Protein AF-A0A3C0LAH6-F1 (afdb_monomer)

Nearest PDB structures (foldseek):
  5wkq-assembly1_A  TM=2.537E-01  e=5.768E+00  Shigella flexneri

Secondary structure (DSSP, 8-state):
---HHHHHHTT---TTS----TTHHHHHHHHHHHHHHHHS--HHHHHHHHHHHHHHHHHT--SS---HHHHHHHHHHHHHHHHHHHHHHHHHHHHHHHHHS---GGGGGGG-HHHHHHHHTT--HHHHHHHHHHHHHHHHHHHHHHTT-

Mean predicted aligned error: 16.4 Å

Solvent-accessible surface area (backbone atoms only — not comparable to full-atom values): 8837 Å² total; per-residue (Å²): 137,86,60,66,70,59,31,55,75,68,62,43,78,41,88,89,45,70,65,84,48,92,57,47,63,56,51,50,51,52,51,52,50,50,46,23,73,76,69,74,46,60,68,67,59,54,50,52,53,52,49,50,54,51,50,33,62,76,68,64,56,59,94,62,94,69,54,75,67,52,60,64,52,47,60,52,50,54,53,49,53,50,40,48,54,53,47,52,50,41,36,52,51,49,60,57,46,56,74,79,43,93,69,63,76,89,56,54,57,62,77,38,70,68,49,48,46,52,64,57,76,68,52,52,77,87,50,46,65,60,50,41,54,49,53,50,51,52,39,53,52,50,51,59,56,64,70,74,111

pLDDT: mean 78.33, std 12.85, range [46.75, 96.69]

Structure (mmCIF, N/CA/C/O backbone):
data_AF-A0A3C0LAH6-F1
#
_entry.id   AF-A0A3C0LAH6-F1
#
loop_
_atom_site.group_PDB
_atom_site.id
_atom_site.type_symbol
_atom_site.label_atom_id
_atom_site.label_alt_id
_atom_site.label_comp_id
_atom_site.label_asym_id
_atom_site.label_entity_id
_atom_site.label_seq_id
_atom_site.pdbx_PDB_ins_code
_atom_site.Cartn_x
_atom_site.Cartn_y
_atom_site.Cartn_z
_atom_site.occupancy
_atom_site.B_iso_or_equiv
_atom_site.auth_seq_id
_atom_site.auth_comp_id
_atom_site.auth_asym_id
_atom_site.auth_atom_id
_atom_site.pdbx_PDB_model_num
ATOM 1 N N . MET A 1 1 ? 44.035 10.579 -16.873 1.00 46.75 1 MET A N 1
ATOM 2 C CA . MET A 1 1 ? 44.053 9.357 -16.040 1.00 46.75 1 MET A CA 1
ATOM 3 C C . MET A 1 1 ? 42.736 9.330 -15.268 1.00 46.75 1 MET A C 1
ATOM 5 O O . MET A 1 1 ? 42.507 10.263 -14.513 1.00 46.75 1 MET A O 1
ATOM 9 N N . PHE A 1 2 ? 41.812 8.409 -15.573 1.00 56.69 2 PHE A N 1
ATOM 10 C CA . PHE A 1 2 ? 40.464 8.385 -14.970 1.00 56.69 2 PHE A CA 1
ATOM 11 C C . PHE A 1 2 ? 40.505 7.790 -13.551 1.00 56.69 2 PHE A C 1
ATOM 13 O O . PHE A 1 2 ? 41.206 6.811 -13.316 1.00 56.69 2 PHE A O 1
ATOM 20 N N . ASP A 1 3 ? 39.773 8.398 -12.616 1.00 80.19 3 ASP A N 1
ATOM 21 C CA . ASP A 1 3 ? 39.679 8.010 -11.201 1.00 80.19 3 ASP A CA 1
ATOM 22 C C . ASP A 1 3 ? 38.968 6.651 -11.028 1.00 80.19 3 ASP A C 1
ATOM 24 O O . ASP A 1 3 ? 37.891 6.411 -11.581 1.00 80.19 3 ASP A O 1
ATOM 28 N N . ILE A 1 4 ? 39.578 5.763 -10.237 1.00 72.75 4 ILE A N 1
ATOM 29 C CA . ILE A 1 4 ? 39.143 4.379 -9.997 1.00 72.75 4 ILE A CA 1
ATOM 30 C C . ILE A 1 4 ? 37.727 4.274 -9.412 1.00 72.75 4 ILE A C 1
ATOM 32 O O . ILE A 1 4 ? 37.019 3.299 -9.663 1.00 72.75 4 ILE A O 1
ATOM 36 N N . ARG A 1 5 ? 37.268 5.298 -8.684 1.00 74.81 5 ARG A N 1
ATOM 37 C CA . ARG A 1 5 ? 35.912 5.353 -8.116 1.00 74.81 5 ARG A CA 1
ATOM 38 C C . ARG A 1 5 ? 34.853 5.456 -9.209 1.00 74.81 5 ARG A C 1
ATOM 40 O O . ARG A 1 5 ? 33.810 4.814 -9.114 1.00 74.81 5 ARG A O 1
ATOM 47 N N . TYR A 1 6 ? 35.143 6.208 -10.272 1.00 68.69 6 TYR A N 1
ATOM 48 C CA . TYR A 1 6 ? 34.257 6.313 -11.433 1.00 68.69 6 TYR A CA 1
ATOM 49 C C . TYR A 1 6 ? 34.236 5.014 -12.237 1.00 68.69 6 TYR A C 1
ATOM 51 O O . TYR A 1 6 ? 33.173 4.593 -12.684 1.00 68.69 6 TYR A O 1
ATOM 59 N N . GLN A 1 7 ? 35.381 4.341 -12.373 1.00 68.94 7 GLN A N 1
ATOM 60 C CA . GLN A 1 7 ? 35.452 3.044 -13.053 1.00 68.94 7 GLN A CA 1
ATOM 61 C C . GLN A 1 7 ? 34.671 1.959 -12.303 1.00 68.94 7 GLN A C 1
ATOM 63 O O . GLN A 1 7 ? 33.954 1.179 -12.923 1.00 68.94 7 GLN A O 1
ATOM 68 N N . HIS A 1 8 ? 34.751 1.942 -10.971 1.00 71.12 8 HIS A N 1
ATOM 69 C CA . HIS A 1 8 ? 33.957 1.037 -10.142 1.00 71.12 8 HIS A CA 1
ATOM 70 C C . HIS A 1 8 ? 32.453 1.329 -10.249 1.00 71.12 8 HIS A C 1
ATOM 72 O O . HIS A 1 8 ? 31.659 0.410 -10.422 1.00 71.12 8 HIS A O 1
ATOM 78 N N . ALA A 1 9 ? 32.045 2.602 -10.189 1.00 73.69 9 ALA A N 1
ATOM 79 C CA . ALA A 1 9 ? 30.636 2.984 -10.317 1.00 73.69 9 ALA A CA 1
ATOM 80 C C . ALA A 1 9 ? 30.034 2.576 -11.674 1.00 73.69 9 ALA A C 1
ATOM 82 O O . ALA A 1 9 ? 28.882 2.151 -11.743 1.00 73.69 9 ALA A O 1
ATOM 83 N N . LEU A 1 10 ? 30.828 2.664 -12.742 1.00 67.06 10 LEU A N 1
ATOM 84 C CA . LEU A 1 10 ? 30.420 2.313 -14.101 1.00 67.06 10 LEU A CA 1
ATOM 85 C C . LEU A 1 10 ? 30.667 0.835 -14.456 1.00 67.06 10 LEU A C 1
ATOM 87 O O . LEU A 1 10 ? 30.449 0.462 -15.604 1.00 67.06 10 LEU A O 1
ATOM 91 N N . HIS A 1 11 ? 31.111 0.006 -13.501 1.00 62.12 11 HIS A N 1
ATOM 92 C CA . HIS A 1 11 ? 31.474 -1.405 -13.714 1.00 62.12 11 HIS A CA 1
ATOM 93 C C . HIS A 1 11 ? 32.511 -1.621 -14.836 1.00 62.12 11 HIS A C 1
ATOM 95 O O . HIS A 1 11 ? 32.537 -2.646 -15.500 1.00 62.12 11 HIS A O 1
ATOM 101 N N . THR A 1 12 ? 33.423 -0.669 -15.046 1.00 64.38 12 THR A N 1
ATOM 102 C CA . THR A 1 12 ? 34.433 -0.723 -16.119 1.00 64.38 12 THR A CA 1
ATOM 103 C C . THR A 1 12 ? 35.794 -1.215 -15.617 1.00 64.38 12 THR A C 1
ATOM 105 O O . THR A 1 12 ? 36.836 -0.786 -16.113 1.00 64.38 12 THR A O 1
ATOM 108 N N . THR A 1 13 ? 35.815 -2.032 -14.563 1.00 64.38 13 THR A N 1
ATOM 109 C CA . THR A 1 13 ? 37.035 -2.434 -13.838 1.00 64.38 13 THR A CA 1
ATOM 110 C C . THR A 1 13 ? 37.744 -3.647 -14.447 1.00 64.38 13 THR A C 1
ATOM 112 O O . THR A 1 13 ? 38.845 -3.985 -14.017 1.00 64.38 13 THR A O 1
ATOM 115 N N . SER A 1 14 ? 37.154 -4.297 -15.455 1.00 62.06 14 SER A N 1
ATOM 116 C CA . SER A 1 14 ? 37.672 -5.521 -16.072 1.00 62.06 14 SER A CA 1
ATOM 117 C C . SER A 1 14 ? 37.705 -5.413 -17.595 1.00 62.06 14 SER A C 1
ATOM 119 O O . SER A 1 14 ? 36.707 -5.064 -18.209 1.00 62.06 14 SER A O 1
ATOM 121 N N . PHE A 1 15 ? 38.816 -5.802 -18.234 1.00 55.31 15 PHE A N 1
ATOM 122 C CA . PHE A 1 15 ? 38.919 -5.890 -19.703 1.00 55.31 15 PHE A CA 1
ATOM 123 C C . PHE A 1 15 ? 37.922 -6.879 -20.335 1.00 55.31 15 PHE A C 1
ATOM 125 O O . PHE A 1 15 ? 37.675 -6.800 -21.537 1.00 55.31 15 PHE A O 1
ATOM 132 N N . LYS A 1 16 ? 37.355 -7.804 -19.544 1.00 61.78 16 LYS A N 1
ATOM 133 C CA . LYS A 1 16 ? 36.278 -8.703 -19.991 1.00 61.78 16 LYS A CA 1
ATOM 134 C C . LYS A 1 16 ? 34.974 -7.953 -20.279 1.00 61.78 16 LYS A C 1
ATOM 136 O O . LYS A 1 16 ? 34.231 -8.375 -21.155 1.00 61.78 16 LYS A O 1
ATOM 141 N N . GLU A 1 17 ? 34.713 -6.860 -19.568 1.00 57.69 17 GLU A N 1
ATOM 142 C CA . GLU A 1 17 ? 33.555 -5.991 -19.769 1.00 57.69 17 GLU A CA 1
ATOM 143 C C . GLU A 1 17 ? 34.071 -4.670 -20.336 1.00 57.69 17 GLU A C 1
ATOM 145 O O . GLU A 1 17 ? 34.440 -3.746 -19.611 1.00 57.69 17 GLU A O 1
ATOM 150 N N . GLN A 1 18 ? 34.190 -4.606 -21.665 1.00 59.34 18 GLN A N 1
ATOM 151 C CA . GLN A 1 18 ? 34.638 -3.380 -22.313 1.00 59.34 18 GLN A CA 1
ATOM 152 C C . GLN A 1 18 ? 33.687 -2.230 -21.953 1.00 59.34 18 GLN A C 1
ATOM 154 O O . GLN A 1 18 ? 32.477 -2.355 -22.158 1.00 59.34 18 GLN A O 1
ATOM 159 N N . PRO A 1 19 ? 34.210 -1.095 -21.456 1.00 64.81 19 PRO A N 1
ATOM 160 C CA . PRO A 1 19 ? 33.389 0.075 -21.209 1.00 64.81 19 PRO A CA 1
ATOM 161 C C . PRO A 1 19 ? 32.698 0.508 -22.498 1.00 64.81 19 PRO A C 1
ATOM 163 O O . PRO A 1 19 ? 33.318 0.557 -23.564 1.00 64.81 19 PRO A O 1
ATOM 166 N N . VAL A 1 20 ? 31.422 0.875 -22.381 1.00 67.81 20 VAL A N 1
ATOM 167 C CA . VAL A 1 20 ? 30.655 1.472 -23.475 1.00 67.81 20 VAL A CA 1
ATOM 168 C C . VAL A 1 20 ? 31.403 2.717 -23.947 1.00 67.81 20 VAL A C 1
ATOM 170 O O . VAL A 1 20 ? 31.485 3.729 -23.251 1.00 67.81 20 VAL A O 1
ATOM 173 N N . SER A 1 21 ? 31.995 2.639 -25.135 1.00 72.94 21 SER A N 1
ATOM 174 C CA . SER A 1 21 ? 32.654 3.785 -25.752 1.00 72.94 21 SER A CA 1
ATOM 175 C C . SER A 1 21 ? 31.608 4.788 -26.239 1.00 72.94 21 SER A C 1
ATOM 177 O O . SER A 1 21 ? 30.469 4.416 -26.533 1.00 72.94 21 SER A O 1
ATOM 179 N N . LYS A 1 22 ? 32.003 6.055 -26.427 1.00 73.50 22 LYS A N 1
ATOM 180 C CA . LYS A 1 22 ? 31.132 7.097 -27.011 1.00 73.50 22 LYS A CA 1
ATOM 181 C C . LYS A 1 22 ? 30.458 6.642 -28.317 1.00 73.50 22 LYS A C 1
ATOM 183 O O . LYS A 1 22 ? 29.333 7.040 -28.598 1.00 73.50 22 LYS A O 1
ATOM 188 N N . ASN A 1 23 ? 31.128 5.784 -29.086 1.00 81.62 23 ASN A N 1
ATOM 189 C CA . ASN A 1 23 ? 30.643 5.296 -30.375 1.00 81.62 23 ASN A CA 1
ATOM 190 C C . ASN A 1 23 ? 29.804 4.018 -30.270 1.00 81.62 23 ASN A C 1
ATOM 192 O O . ASN A 1 23 ? 29.174 3.642 -31.250 1.00 81.62 23 ASN A O 1
ATOM 196 N N . SER A 1 24 ? 29.767 3.345 -29.118 1.00 81.88 24 SER A N 1
ATOM 197 C CA . SER A 1 24 ? 29.095 2.046 -28.977 1.00 81.88 24 SER A CA 1
ATOM 198 C C . SER A 1 24 ? 27.598 2.143 -29.274 1.00 81.88 24 SER A C 1
ATOM 200 O O . SER A 1 24 ? 27.082 1.368 -30.073 1.00 81.88 24 SER A O 1
ATOM 202 N N . LEU A 1 25 ? 26.913 3.150 -28.721 1.00 85.31 25 LEU A N 1
ATOM 203 C CA . LEU A 1 25 ? 25.488 3.375 -28.988 1.00 85.31 25 LEU A CA 1
ATOM 204 C C . LEU A 1 25 ? 25.231 3.834 -30.428 1.00 85.31 25 LEU A C 1
ATOM 206 O O . LEU A 1 25 ? 24.243 3.428 -31.033 1.00 85.31 25 LEU A O 1
ATOM 210 N N . THR A 1 26 ? 26.121 4.649 -30.998 1.00 88.38 26 THR A N 1
ATOM 211 C CA . THR A 1 26 ? 26.023 5.085 -32.399 1.00 88.38 26 THR A CA 1
ATOM 212 C C . THR A 1 26 ? 26.167 3.903 -33.355 1.00 88.38 26 THR A C 1
ATOM 214 O O . THR A 1 26 ? 25.352 3.744 -34.260 1.00 88.38 26 THR A O 1
ATOM 217 N N . ASN A 1 27 ? 27.155 3.038 -33.120 1.00 89.19 27 ASN A N 1
ATOM 218 C CA . ASN A 1 27 ? 27.404 1.841 -33.918 1.00 89.19 27 ASN A CA 1
ATOM 219 C C . ASN A 1 27 ? 26.260 0.834 -33.781 1.00 89.19 27 ASN A C 1
ATOM 221 O O . ASN A 1 27 ? 25.812 0.284 -34.783 1.00 89.19 27 ASN A O 1
ATOM 225 N N . PHE A 1 28 ? 25.751 0.637 -32.562 1.00 91.56 28 PHE A N 1
ATOM 226 C CA . PHE A 1 28 ? 24.576 -0.195 -32.315 1.00 91.56 28 PHE A CA 1
ATOM 227 C C . PHE A 1 28 ? 23.356 0.317 -33.092 1.00 91.56 28 PHE A C 1
ATOM 229 O O . PHE A 1 28 ? 22.739 -0.441 -33.836 1.00 91.56 28 PHE A O 1
ATOM 236 N N . ARG A 1 29 ? 23.055 1.621 -33.009 1.00 92.06 29 ARG A N 1
ATOM 237 C CA . ARG A 1 29 ? 21.955 2.240 -33.769 1.00 92.06 29 ARG A CA 1
ATOM 238 C C . ARG A 1 29 ? 22.128 2.062 -35.276 1.00 92.06 29 ARG A C 1
ATOM 240 O O . ARG A 1 29 ? 21.166 1.720 -35.953 1.00 92.06 29 ARG A O 1
ATOM 247 N N . ALA A 1 30 ? 23.339 2.265 -35.795 1.00 93.69 30 ALA A N 1
ATOM 248 C CA . ALA A 1 30 ? 23.629 2.079 -37.214 1.00 93.69 30 ALA A CA 1
ATOM 249 C C . ALA A 1 30 ? 23.448 0.618 -37.660 1.00 93.69 30 ALA A C 1
ATOM 251 O O . ALA A 1 30 ? 22.924 0.373 -38.744 1.00 93.69 30 ALA A O 1
ATOM 252 N N . ALA A 1 31 ? 23.846 -0.347 -36.827 1.00 94.31 31 ALA A N 1
ATOM 253 C CA . ALA A 1 31 ? 23.675 -1.770 -37.105 1.00 94.31 31 ALA A CA 1
ATOM 254 C C . ALA A 1 31 ? 22.194 -2.171 -37.147 1.00 94.31 31 ALA A C 1
ATOM 256 O O . ALA A 1 31 ? 21.772 -2.825 -38.098 1.00 94.31 31 ALA A O 1
ATOM 257 N N . VAL A 1 32 ? 21.398 -1.732 -36.167 1.00 95.31 32 VAL A N 1
ATOM 258 C CA . VAL A 1 32 ? 19.957 -2.028 -36.139 1.00 95.31 32 VAL A CA 1
ATOM 259 C C . VAL A 1 32 ? 19.229 -1.350 -37.299 1.00 95.31 32 VAL A C 1
ATOM 261 O O . VAL A 1 32 ? 18.387 -1.970 -37.940 1.00 95.31 32 VAL A O 1
ATOM 264 N N . TYR A 1 33 ? 19.602 -0.112 -37.637 1.00 94.94 33 TYR A N 1
ATOM 265 C CA . TYR A 1 33 ? 19.029 0.579 -38.791 1.00 94.94 33 TYR A CA 1
ATOM 266 C C . TYR A 1 33 ? 19.351 -0.134 -40.108 1.00 94.94 33 TYR A C 1
ATOM 268 O O . TYR A 1 33 ? 18.465 -0.346 -40.926 1.00 94.94 33 TYR A O 1
ATOM 276 N N . ARG A 1 34 ? 20.603 -0.564 -40.306 1.00 96.31 34 ARG A N 1
ATOM 277 C CA . ARG A 1 34 ? 20.976 -1.365 -41.480 1.00 96.31 34 ARG A CA 1
ATOM 278 C C . ARG A 1 34 ? 20.171 -2.654 -41.578 1.00 96.31 34 ARG A C 1
ATOM 280 O O . ARG A 1 34 ? 19.659 -2.954 -42.64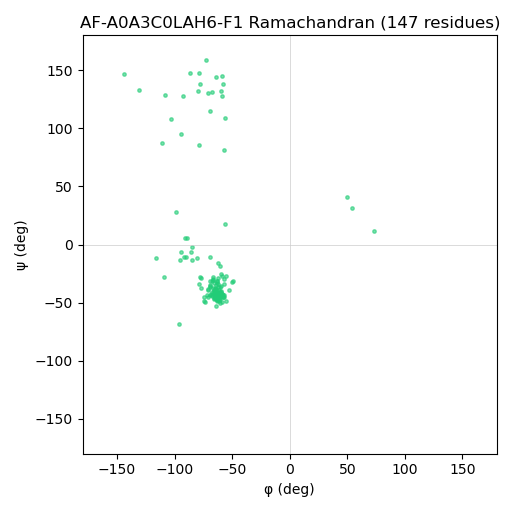6 1.00 96.31 34 ARG A O 1
ATOM 287 N N . TYR A 1 35 ? 20.024 -3.372 -40.468 1.00 96.31 35 TYR A N 1
ATOM 288 C CA . TYR A 1 35 ? 19.223 -4.592 -40.426 1.00 96.31 35 TYR A CA 1
ATOM 289 C C . TYR A 1 35 ? 17.763 -4.329 -40.820 1.00 96.31 35 TYR A C 1
ATOM 291 O O . TYR A 1 35 ? 17.190 -5.077 -41.609 1.00 96.31 35 TYR A O 1
ATOM 299 N N . ASN A 1 36 ? 17.183 -3.228 -40.334 1.00 95.00 36 ASN A N 1
ATOM 300 C CA . ASN A 1 36 ? 15.840 -2.808 -40.719 1.00 95.00 36 ASN A CA 1
ATOM 301 C C . ASN A 1 36 ? 15.727 -2.521 -42.223 1.00 95.00 36 ASN A C 1
ATOM 303 O O . ASN A 1 36 ? 14.777 -2.969 -42.851 1.00 95.00 36 ASN A O 1
ATOM 307 N N . GLN A 1 37 ? 16.718 -1.860 -42.820 1.00 94.56 37 GLN A N 1
ATOM 308 C CA . GLN A 1 37 ? 16.724 -1.579 -44.259 1.00 94.56 37 GLN A CA 1
ATOM 309 C C . GLN A 1 37 ? 16.921 -2.844 -45.111 1.00 94.56 37 GLN A C 1
ATOM 311 O O . GLN A 1 37 ? 16.351 -2.947 -46.193 1.00 94.56 37 GLN A O 1
ATOM 316 N N . GLU A 1 38 ? 17.728 -3.798 -44.637 1.00 96.69 38 GLU A N 1
ATOM 317 C CA . GLU A 1 38 ? 18.040 -5.046 -45.349 1.00 96.69 38 GLU A CA 1
ATOM 318 C C . GLU A 1 38 ? 16.891 -6.069 -45.266 1.00 96.69 38 GLU A C 1
ATOM 320 O O . GLU A 1 38 ? 16.616 -6.767 -46.241 1.00 96.69 38 GLU A O 1
ATOM 325 N N . HIS A 1 39 ? 16.204 -6.152 -44.122 1.00 94.88 39 HIS A N 1
ATOM 326 C CA . HIS A 1 39 ? 15.213 -7.201 -43.843 1.00 94.88 39 HIS A CA 1
ATOM 327 C C . HIS A 1 39 ? 13.778 -6.690 -43.657 1.00 94.88 39 HIS A C 1
ATOM 329 O O . HIS A 1 39 ? 12.852 -7.497 -43.617 1.00 94.88 39 HIS A O 1
ATOM 335 N N . GLY A 1 40 ? 13.572 -5.377 -43.526 1.00 94.12 40 GLY A N 1
ATOM 336 C CA . GLY A 1 40 ? 12.267 -4.771 -43.238 1.00 94.12 40 GLY A CA 1
ATOM 337 C C . GLY A 1 40 ? 11.776 -4.964 -41.796 1.00 94.12 40 GLY A C 1
ATOM 338 O O . GLY A 1 40 ? 10.610 -4.702 -41.517 1.00 94.12 40 GLY A O 1
ATOM 339 N N . ILE A 1 41 ? 12.635 -5.440 -40.887 1.00 93.31 41 ILE A N 1
ATOM 340 C CA . ILE A 1 41 ? 12.282 -5.811 -39.505 1.00 93.31 41 ILE A CA 1
ATOM 341 C C . ILE A 1 41 ? 12.857 -4.788 -38.519 1.00 93.31 41 ILE A C 1
ATOM 343 O O . ILE A 1 41 ? 14.047 -4.474 -38.563 1.00 93.31 41 ILE A O 1
ATOM 347 N N . ASP A 1 42 ? 12.033 -4.244 -37.620 1.00 94.50 42 ASP A N 1
ATOM 348 C CA . ASP A 1 42 ? 12.479 -3.338 -36.550 1.00 94.50 42 ASP A CA 1
ATOM 349 C C . ASP A 1 42 ? 12.742 -4.114 -35.252 1.00 94.50 42 ASP A C 1
ATOM 351 O O . ASP A 1 42 ? 11.845 -4.353 -34.442 1.00 94.50 42 ASP A O 1
ATOM 355 N N . LEU A 1 43 ? 14.009 -4.481 -35.046 1.00 94.56 43 LEU A N 1
ATOM 356 C CA . LEU A 1 43 ? 14.448 -5.232 -33.868 1.00 94.56 43 LEU A CA 1
ATOM 357 C C . LEU A 1 43 ? 14.230 -4.474 -32.548 1.00 94.56 43 LEU A C 1
ATOM 359 O O . LEU A 1 43 ? 14.056 -5.107 -31.509 1.00 94.56 43 LEU A O 1
ATOM 363 N N . ILE A 1 44 ? 14.253 -3.133 -32.556 1.00 93.00 44 ILE A N 1
ATOM 364 C CA . ILE A 1 44 ? 14.011 -2.351 -31.333 1.00 93.00 44 ILE A CA 1
ATOM 365 C C . ILE A 1 44 ? 12.541 -2.448 -30.951 1.00 93.00 44 ILE A C 1
ATOM 367 O O . ILE A 1 44 ? 12.227 -2.676 -29.782 1.00 93.00 44 ILE A O 1
ATOM 371 N N . GLN A 1 45 ? 11.651 -2.297 -31.930 1.00 91.94 45 GLN A N 1
ATOM 372 C CA . GLN A 1 45 ? 10.217 -2.401 -31.700 1.00 91.94 45 GLN A CA 1
ATOM 373 C C . GLN A 1 45 ? 9.835 -3.793 -31.183 1.00 91.94 45 GLN A C 1
ATOM 375 O O . GLN A 1 45 ? 9.147 -3.894 -30.166 1.00 91.94 45 GLN A O 1
ATOM 380 N N . GLU A 1 46 ? 10.317 -4.858 -31.830 1.00 94.69 46 GLU A N 1
ATOM 381 C CA . GLU A 1 46 ? 10.020 -6.239 -31.425 1.00 94.69 46 GLU A CA 1
ATOM 382 C C . GLU A 1 46 ? 10.451 -6.529 -29.983 1.00 94.69 46 GLU A C 1
ATOM 384 O O . GLU A 1 46 ? 9.682 -7.098 -29.200 1.00 94.69 46 GLU A O 1
ATOM 389 N N . GLU A 1 47 ? 11.656 -6.099 -29.605 1.00 94.44 47 GLU A N 1
ATOM 390 C CA . GLU A 1 47 ? 12.172 -6.325 -28.258 1.00 94.44 47 GLU A CA 1
ATOM 391 C C . GLU A 1 47 ? 11.388 -5.524 -27.210 1.00 94.44 47 GLU A C 1
ATOM 393 O O . GLU A 1 47 ? 11.006 -6.069 -26.172 1.00 94.44 47 GLU A O 1
ATOM 398 N N . ILE A 1 48 ? 11.070 -4.253 -27.487 1.00 91.56 48 ILE A N 1
ATOM 399 C CA . ILE A 1 48 ? 10.257 -3.427 -26.581 1.00 91.56 48 ILE A CA 1
ATOM 400 C C . ILE A 1 48 ? 8.868 -4.049 -26.384 1.00 91.56 48 ILE A C 1
ATOM 402 O O . ILE A 1 48 ? 8.388 -4.141 -25.250 1.00 91.56 48 ILE A O 1
ATOM 406 N N . GLU A 1 49 ? 8.221 -4.517 -27.452 1.00 91.38 49 GLU A N 1
ATOM 407 C CA . GLU A 1 49 ? 6.913 -5.171 -27.366 1.00 91.38 49 GLU A CA 1
ATOM 408 C C . GLU A 1 49 ? 6.969 -6.505 -26.606 1.00 91.38 49 GLU A C 1
ATOM 410 O O . GLU A 1 49 ? 6.073 -6.810 -25.809 1.00 91.38 49 GLU A O 1
ATOM 415 N N . SER A 1 50 ? 8.018 -7.300 -26.820 1.00 93.81 50 SER A N 1
ATOM 416 C CA . SER A 1 50 ? 8.262 -8.557 -26.103 1.00 93.81 50 SER A CA 1
ATOM 417 C C . SER A 1 50 ? 8.428 -8.325 -24.596 1.00 93.81 50 SER A C 1
ATOM 419 O O . SER A 1 50 ? 7.772 -8.973 -23.764 1.00 93.81 50 SER A O 1
ATOM 421 N N . GLN A 1 51 ? 9.234 -7.329 -24.225 1.00 91.19 51 GLN A N 1
ATOM 422 C CA . GLN A 1 51 ? 9.425 -6.937 -22.832 1.00 91.19 51 GLN A CA 1
ATOM 423 C C . GLN A 1 51 ? 8.133 -6.393 -22.219 1.00 91.19 51 GLN A C 1
ATOM 425 O O . GLN A 1 51 ? 7.765 -6.792 -21.112 1.00 91.19 51 GLN A O 1
ATOM 430 N N . ALA A 1 52 ? 7.387 -5.554 -22.942 1.00 86.12 52 ALA A N 1
ATOM 431 C CA . ALA A 1 52 ? 6.108 -5.021 -22.479 1.00 86.12 52 ALA A CA 1
ATOM 432 C C . ALA A 1 52 ? 5.093 -6.137 -22.168 1.00 86.12 52 ALA A C 1
ATOM 434 O O . ALA A 1 52 ? 4.439 -6.103 -21.121 1.00 86.12 52 ALA A O 1
ATOM 435 N N . LYS A 1 53 ? 5.002 -7.170 -23.019 1.00 86.88 53 LYS A N 1
ATOM 436 C CA . LYS A 1 53 ? 4.161 -8.360 -22.773 1.00 86.88 53 LYS A CA 1
ATOM 437 C C . LYS A 1 53 ? 4.592 -9.105 -21.508 1.00 86.88 53 LYS A C 1
ATOM 439 O O . LYS A 1 53 ? 3.750 -9.493 -20.694 1.00 86.88 53 LYS A O 1
ATOM 444 N N . THR A 1 54 ? 5.898 -9.265 -21.309 1.00 87.69 54 THR A N 1
ATOM 445 C CA . THR A 1 54 ? 6.458 -9.920 -20.119 1.00 87.69 54 THR A CA 1
ATOM 446 C C . THR A 1 54 ? 6.135 -9.135 -18.847 1.00 87.69 54 THR A C 1
ATOM 448 O O . THR A 1 54 ? 5.631 -9.709 -17.877 1.00 87.69 54 THR A O 1
ATOM 451 N N . PHE A 1 55 ? 6.330 -7.814 -18.864 1.00 81.31 55 PHE A N 1
ATOM 452 C CA . PHE A 1 55 ? 5.981 -6.943 -17.743 1.00 81.31 55 PHE A CA 1
ATOM 453 C C . PHE A 1 55 ? 4.484 -6.955 -17.445 1.00 81.31 55 PHE A C 1
ATOM 455 O O . PHE A 1 55 ? 4.104 -7.089 -16.284 1.00 81.31 55 PHE A O 1
ATOM 462 N N . SER A 1 56 ? 3.627 -6.896 -18.467 1.00 81.88 56 SER A N 1
ATOM 463 C CA . SER A 1 56 ? 2.172 -6.993 -18.297 1.00 81.88 56 SER A CA 1
ATOM 464 C C . SER A 1 56 ? 1.766 -8.287 -17.582 1.00 81.88 56 SER A C 1
ATOM 466 O O . SER A 1 56 ? 0.976 -8.242 -16.635 1.00 81.88 56 SER A O 1
ATOM 468 N N . LYS A 1 57 ? 2.367 -9.428 -17.952 1.00 82.19 57 LYS A N 1
ATOM 469 C CA . LYS A 1 57 ? 2.111 -10.726 -17.308 1.00 82.19 57 LYS A CA 1
ATOM 470 C C . LYS A 1 57 ? 2.569 -10.757 -15.850 1.00 82.19 57 LYS A C 1
ATOM 472 O O . LYS A 1 57 ? 1.821 -11.218 -14.989 1.00 82.19 57 LYS A O 1
ATOM 477 N N . ILE A 1 58 ? 3.775 -10.261 -15.565 1.00 80.19 58 ILE A N 1
ATOM 478 C CA . ILE A 1 58 ? 4.318 -10.193 -14.197 1.00 80.19 58 ILE A CA 1
ATOM 479 C C . ILE A 1 58 ? 3.441 -9.297 -13.317 1.00 80.19 58 ILE A C 1
ATOM 481 O O . ILE A 1 58 ? 3.109 -9.655 -12.188 1.00 80.19 58 ILE A O 1
ATOM 485 N N . LEU A 1 59 ? 3.036 -8.146 -13.851 1.00 70.06 59 LEU A N 1
ATOM 486 C CA . LEU A 1 59 ? 2.280 -7.128 -13.127 1.00 70.06 59 LEU A CA 1
ATOM 487 C C . LEU A 1 59 ? 0.766 -7.384 -13.122 1.00 70.06 59 LEU A C 1
ATOM 489 O O . LEU A 1 59 ? 0.034 -6.627 -12.486 1.00 70.06 59 LEU A O 1
ATOM 493 N N . LYS A 1 60 ? 0.293 -8.447 -13.792 1.00 70.88 60 LYS A N 1
ATOM 494 C CA . LYS A 1 60 ? -1.132 -8.790 -13.953 1.00 70.88 60 LYS A CA 1
ATOM 495 C C . LYS A 1 60 ? -1.965 -7.596 -14.432 1.00 70.88 60 LYS A C 1
ATOM 497 O O . LYS A 1 60 ? -3.073 -7.362 -13.950 1.00 70.88 60 LYS A O 1
ATOM 502 N N . ILE A 1 61 ? -1.413 -6.824 -15.366 1.00 67.88 61 ILE A N 1
ATOM 503 C CA . ILE A 1 61 ? -2.104 -5.680 -15.959 1.00 67.88 61 ILE A CA 1
ATOM 504 C C . ILE A 1 61 ? -3.072 -6.245 -17.000 1.00 67.88 61 ILE A C 1
ATOM 506 O O . ILE A 1 61 ? -2.733 -6.391 -18.172 1.00 67.88 61 ILE A O 1
ATOM 510 N N . GLU A 1 62 ? -4.272 -6.623 -16.555 1.00 60.06 62 GLU A N 1
ATOM 511 C CA . GLU A 1 62 ? -5.422 -6.791 -17.445 1.00 60.06 62 GLU A CA 1
ATOM 512 C C . GLU A 1 62 ? -5.668 -5.433 -18.110 1.00 60.06 62 GLU A C 1
ATOM 514 O O . GLU A 1 62 ? -5.666 -4.436 -17.398 1.00 60.06 62 GLU A O 1
ATOM 519 N N . GLY A 1 63 ? -5.850 -5.380 -19.436 1.00 59.03 63 GLY A N 1
ATOM 520 C CA . GLY A 1 63 ? -5.822 -4.181 -20.301 1.00 59.03 63 GLY A CA 1
ATOM 521 C C . GLY A 1 63 ? -6.764 -3.004 -19.980 1.00 59.03 63 GLY A C 1
ATOM 522 O O . GLY A 1 63 ? -6.991 -2.146 -20.826 1.00 59.03 63 GLY A O 1
ATOM 523 N N . LYS A 1 64 ? -7.311 -2.921 -18.769 1.00 58.94 64 LYS A N 1
ATOM 524 C CA . LYS A 1 64 ? -7.726 -1.668 -18.147 1.00 58.94 64 LYS A CA 1
ATOM 525 C C . LYS A 1 64 ? -6.468 -0.888 -17.772 1.00 58.94 64 LYS A C 1
ATOM 527 O O . LYS A 1 64 ? -5.563 -1.422 -17.143 1.00 58.94 64 LYS A O 1
ATOM 532 N N . THR A 1 65 ? -6.411 0.382 -18.155 1.00 55.28 65 THR A N 1
ATOM 533 C CA . THR A 1 65 ? -5.343 1.336 -17.825 1.00 55.28 65 THR A CA 1
ATOM 534 C C . THR A 1 65 ? -5.172 1.476 -16.310 1.00 55.28 65 THR A C 1
ATOM 536 O O . THR A 1 65 ? -5.700 2.398 -15.691 1.00 55.28 65 THR A O 1
ATOM 539 N N . ILE A 1 66 ? -4.453 0.545 -15.690 1.00 53.62 66 ILE A N 1
ATOM 540 C CA . ILE A 1 66 ? -4.046 0.617 -14.293 1.00 53.62 66 ILE A CA 1
ATOM 541 C C . ILE A 1 66 ? -2.580 1.014 -14.310 1.00 53.62 66 ILE A C 1
ATOM 543 O O . ILE A 1 66 ? -1.710 0.239 -14.703 1.00 53.62 66 ILE A O 1
ATOM 547 N N . ARG A 1 67 ? -2.310 2.258 -13.911 1.00 54.84 67 ARG A N 1
ATOM 548 C CA . ARG A 1 67 ? -0.934 2.718 -13.751 1.00 54.84 67 ARG A CA 1
ATOM 549 C C . ARG A 1 67 ? -0.261 1.903 -12.642 1.00 54.84 67 ARG A C 1
ATOM 551 O O . ARG A 1 67 ? -0.895 1.544 -11.649 1.00 54.84 67 ARG A O 1
ATOM 558 N N . MET A 1 68 ? 1.025 1.613 -12.803 1.00 53.22 68 MET A N 1
ATOM 559 C CA . MET A 1 68 ? 1.791 0.762 -11.886 1.00 53.22 68 MET A CA 1
ATOM 560 C C . MET A 1 68 ? 1.784 1.278 -10.430 1.00 53.22 68 MET A C 1
ATOM 562 O O . ME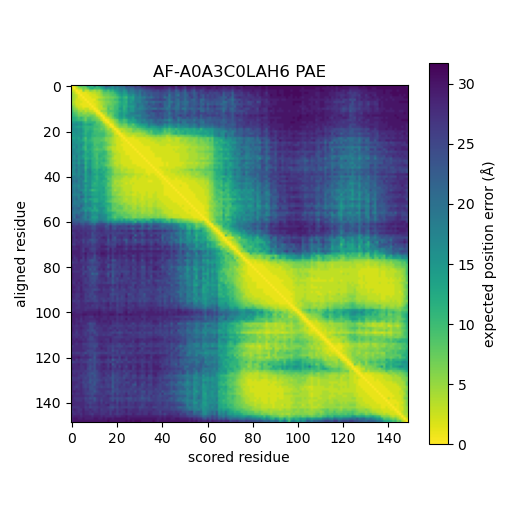T A 1 68 ? 1.704 0.484 -9.493 1.00 53.22 68 MET A O 1
ATOM 566 N N . ASP A 1 69 ? 1.759 2.599 -10.224 1.00 53.84 69 ASP A N 1
ATOM 567 C CA . ASP A 1 69 ? 1.586 3.249 -8.914 1.00 53.84 69 ASP A CA 1
ATOM 568 C C . ASP A 1 69 ? 0.221 2.948 -8.277 1.00 53.84 69 ASP A C 1
ATOM 570 O O . ASP A 1 69 ? 0.109 2.823 -7.058 1.00 53.84 69 ASP A O 1
ATOM 574 N N . SER A 1 70 ? -0.821 2.753 -9.088 1.00 53.75 70 SER A N 1
ATOM 575 C CA . SER A 1 70 ? -2.173 2.469 -8.600 1.00 53.75 70 SER A CA 1
ATOM 576 C C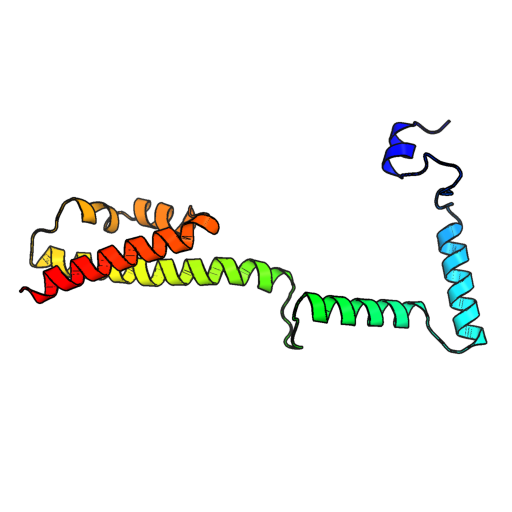 . SER A 1 70 ? -2.282 1.083 -7.962 1.00 53.75 70 SER A C 1
ATOM 578 O O . SER A 1 70 ? -3.038 0.920 -7.009 1.00 53.75 70 SER A O 1
ATOM 580 N N . LEU A 1 71 ? -1.512 0.082 -8.406 1.00 53.22 71 LEU A N 1
ATOM 581 C CA . LEU A 1 71 ? -1.508 -1.256 -7.790 1.00 53.22 71 LEU A CA 1
ATOM 582 C C . LEU A 1 71 ? -0.907 -1.231 -6.378 1.00 53.22 71 LEU A C 1
ATOM 584 O O . LEU A 1 71 ? -1.475 -1.799 -5.442 1.00 53.22 71 LEU A O 1
ATOM 588 N N . MET A 1 72 ? 0.213 -0.527 -6.207 1.00 51.34 72 MET A N 1
ATOM 589 C CA . MET A 1 72 ? 0.898 -0.434 -4.919 1.00 51.34 72 MET A CA 1
ATOM 590 C C . MET A 1 72 ? 0.118 0.447 -3.931 1.00 51.34 72 MET A C 1
ATOM 592 O O . MET A 1 72 ? -0.086 0.043 -2.785 1.00 51.34 72 MET A O 1
ATOM 596 N N . ILE A 1 73 ? -0.405 1.590 -4.390 1.00 53.53 73 ILE A N 1
ATOM 597 C CA . ILE A 1 73 ? -1.197 2.519 -3.569 1.00 53.53 73 ILE A CA 1
ATOM 598 C C . ILE A 1 73 ? -2.564 1.912 -3.205 1.00 53.53 73 ILE A C 1
ATOM 600 O O . ILE A 1 73 ? -2.963 1.948 -2.040 1.00 53.53 73 ILE A O 1
ATOM 604 N N . SER A 1 74 ? -3.267 1.272 -4.150 1.00 53.91 74 SER A N 1
ATOM 605 C CA . SER A 1 74 ? -4.621 0.742 -3.901 1.00 53.91 74 SER A CA 1
ATOM 606 C C . SER A 1 74 ? -4.669 -0.348 -2.830 1.00 53.91 74 SER A C 1
ATOM 608 O O . SER A 1 74 ? -5.651 -0.432 -2.089 1.00 53.91 74 SER A O 1
ATOM 610 N N . SER A 1 75 ? -3.624 -1.171 -2.707 1.00 57.62 75 SER A N 1
ATOM 611 C CA . SER A 1 75 ? -3.601 -2.276 -1.742 1.00 57.62 75 SER A CA 1
ATOM 612 C C . SER A 1 75 ? -3.571 -1.795 -0.283 1.00 57.62 75 SER A C 1
ATOM 614 O O . SER A 1 75 ? -4.311 -2.325 0.553 1.00 57.62 75 SER A O 1
ATOM 616 N N . SER A 1 76 ? -2.790 -0.748 0.002 1.00 61.88 76 SER A N 1
ATOM 617 C CA . SER A 1 76 ? -2.700 -0.110 1.321 1.00 61.88 76 SER A CA 1
ATOM 618 C C . SER A 1 76 ? -3.946 0.737 1.612 1.00 61.88 76 SER A C 1
ATOM 620 O O . SER A 1 76 ? -4.585 0.574 2.655 1.00 61.88 76 SER A O 1
ATOM 622 N N . CYS A 1 77 ? -4.391 1.544 0.638 1.00 63.44 77 CYS A N 1
ATOM 623 C CA . CYS A 1 77 ? -5.594 2.372 0.770 1.00 63.44 77 CYS A CA 1
ATOM 624 C C . CYS A 1 77 ? -6.853 1.536 1.037 1.00 63.44 77 CYS A C 1
ATOM 626 O O . CYS A 1 77 ? -7.657 1.891 1.892 1.00 63.44 77 CYS A O 1
ATOM 628 N N . ARG A 1 78 ? -7.015 0.376 0.384 1.00 73.75 78 ARG A N 1
ATOM 629 C CA . ARG A 1 78 ? -8.205 -0.472 0.565 1.00 73.75 78 ARG A CA 1
ATOM 630 C C . ARG A 1 78 ? -8.322 -1.037 1.981 1.00 73.75 78 ARG A C 1
ATOM 632 O O . ARG A 1 78 ? -9.434 -1.156 2.494 1.00 73.75 78 ARG A O 1
ATOM 639 N N . LYS A 1 79 ? -7.207 -1.414 2.616 1.00 79.06 79 LYS A N 1
ATOM 640 C CA . LYS A 1 79 ? -7.221 -1.874 4.016 1.00 79.06 79 LYS A CA 1
ATOM 641 C C . LYS A 1 79 ? -7.485 -0.712 4.967 1.00 79.06 79 LYS A C 1
ATOM 643 O O . LYS A 1 79 ? -8.242 -0.885 5.920 1.00 79.06 79 LYS A O 1
ATOM 648 N N . LEU A 1 80 ? -6.905 0.452 4.685 1.00 82.06 80 LEU A N 1
ATOM 649 C CA . LEU A 1 80 ? -7.096 1.654 5.487 1.00 82.06 80 LEU A CA 1
ATOM 650 C C . LEU A 1 80 ? -8.557 2.113 5.480 1.00 82.06 80 LEU A C 1
ATOM 652 O O . LEU A 1 80 ? -9.145 2.248 6.548 1.00 82.06 80 LEU A O 1
ATOM 656 N N . SER A 1 81 ? -9.181 2.208 4.302 1.00 82.44 81 SER A N 1
ATOM 657 C CA . SER A 1 81 ? -10.604 2.544 4.184 1.00 82.44 81 SER A CA 1
ATOM 658 C C . SER A 1 81 ? -11.505 1.531 4.900 1.00 82.44 81 SER A C 1
ATOM 660 O O . SER A 1 81 ? -12.508 1.906 5.500 1.00 82.44 81 SER A O 1
ATOM 662 N N . ARG A 1 82 ? -11.159 0.233 4.900 1.00 85.81 82 ARG A N 1
ATOM 663 C CA . ARG A 1 82 ? -11.903 -0.770 5.688 1.00 85.81 82 ARG A CA 1
ATOM 664 C C . ARG A 1 82 ? -11.785 -0.520 7.190 1.00 85.81 82 ARG A C 1
ATOM 666 O O . ARG A 1 82 ? -12.792 -0.599 7.888 1.00 85.8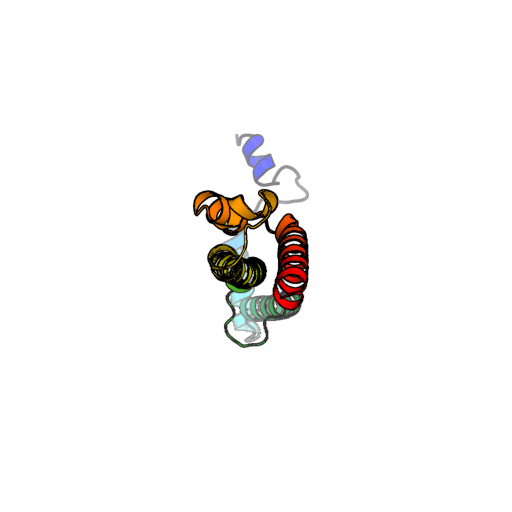1 82 ARG A O 1
ATOM 673 N N . LEU A 1 83 ? -10.578 -0.242 7.685 1.00 87.88 83 LEU A N 1
ATOM 674 C CA . LEU A 1 83 ? -10.359 0.086 9.095 1.00 87.88 83 LEU A CA 1
ATOM 675 C C . LEU A 1 83 ? -11.136 1.347 9.491 1.00 87.88 83 LEU A C 1
ATOM 677 O O . LEU A 1 83 ? -11.778 1.350 10.535 1.00 87.88 83 LEU A O 1
ATOM 681 N N . GLU A 1 84 ? -11.131 2.371 8.642 1.00 87.38 84 GLU A N 1
ATOM 682 C CA . GLU A 1 84 ? -11.854 3.629 8.840 1.00 87.38 84 GLU A CA 1
ATOM 683 C C . GLU A 1 84 ? -13.373 3.429 8.950 1.00 87.38 84 GLU A C 1
ATOM 685 O O . GLU A 1 84 ? -14.005 3.918 9.891 1.00 87.38 84 GLU A O 1
ATOM 690 N N . ILE A 1 85 ? -13.971 2.646 8.044 1.00 89.00 85 ILE A N 1
AT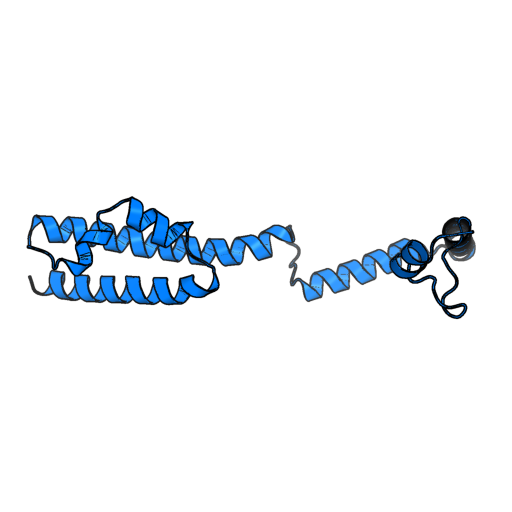OM 691 C CA . ILE A 1 85 ? -15.406 2.321 8.091 1.00 89.00 85 ILE A CA 1
ATOM 692 C C . ILE A 1 85 ? -15.749 1.574 9.386 1.00 89.00 85 ILE A C 1
ATOM 694 O O . ILE A 1 85 ? -16.719 1.912 10.067 1.00 89.00 85 ILE A O 1
ATOM 698 N N . ILE A 1 86 ? -14.947 0.575 9.759 1.00 89.50 86 ILE A N 1
ATOM 699 C CA . ILE A 1 86 ? -15.191 -0.214 10.972 1.00 89.50 86 ILE A CA 1
ATOM 700 C C . ILE A 1 86 ? -15.042 0.666 12.222 1.00 89.50 86 ILE A C 1
ATOM 702 O O . ILE A 1 86 ? -15.908 0.647 13.096 1.00 89.50 86 ILE A O 1
ATOM 706 N N . TYR A 1 87 ? -13.984 1.475 12.292 1.00 89.94 87 TYR A N 1
ATOM 707 C CA . TYR A 1 87 ? -13.723 2.369 13.417 1.00 89.94 87 TYR A CA 1
ATOM 708 C C . TYR A 1 87 ? -14.820 3.420 13.578 1.00 89.94 87 TYR A C 1
ATOM 710 O O . TYR A 1 87 ? -15.339 3.605 14.678 1.00 89.94 87 TYR A O 1
ATOM 718 N N . SER A 1 88 ? -15.214 4.088 12.492 1.00 88.75 88 SER A N 1
ATOM 719 C CA . SER A 1 88 ? -16.279 5.096 12.531 1.00 88.75 88 SER A CA 1
ATOM 720 C C . SER A 1 88 ? -17.623 4.490 12.944 1.00 88.75 88 SER A C 1
ATOM 722 O O . SER A 1 88 ? -18.354 5.104 13.722 1.00 88.75 88 SER A O 1
ATOM 724 N N . THR A 1 89 ? -17.922 3.262 12.512 1.00 90.38 89 THR A N 1
ATOM 725 C CA . THR A 1 89 ? -19.120 2.523 12.944 1.00 90.38 89 THR A CA 1
ATOM 726 C C . THR A 1 89 ? -19.093 2.242 14.448 1.00 90.38 89 THR A C 1
ATOM 728 O O . THR A 1 89 ? -20.067 2.531 15.143 1.00 90.38 89 THR A O 1
ATOM 731 N N . VAL A 1 90 ? -17.969 1.748 14.977 1.00 89.81 90 VAL A N 1
ATOM 732 C CA . VAL A 1 90 ? -17.795 1.480 16.415 1.00 89.81 90 VAL A CA 1
ATOM 733 C C . VAL A 1 90 ? -17.866 2.765 17.244 1.00 89.81 90 VAL A C 1
ATOM 735 O O . VAL A 1 90 ? -18.581 2.803 18.242 1.00 89.81 90 VAL A O 1
ATOM 738 N N . SER A 1 91 ? -17.206 3.843 16.814 1.00 88.81 91 SER A N 1
ATOM 739 C CA . SER A 1 91 ? -17.261 5.145 17.496 1.00 88.81 91 SER A CA 1
ATOM 740 C C . SER A 1 91 ? -18.690 5.704 17.539 1.00 88.81 91 SER A C 1
ATOM 742 O O . SER A 1 91 ? -19.142 6.188 18.578 1.00 88.81 91 SER A O 1
ATOM 744 N N . ARG A 1 92 ? -19.460 5.572 16.450 1.00 89.25 92 ARG A N 1
ATOM 745 C CA . ARG A 1 92 ? -20.883 5.954 16.430 1.00 89.25 92 ARG A CA 1
ATOM 746 C C . ARG A 1 92 ? -21.722 5.097 17.377 1.00 89.25 92 ARG A C 1
ATOM 748 O O . ARG A 1 92 ? -22.537 5.656 18.105 1.00 89.25 92 ARG A O 1
ATOM 755 N N . LEU A 1 93 ? -21.504 3.781 17.413 1.00 86.94 93 LEU A N 1
ATOM 756 C CA . LEU A 1 93 ? -22.199 2.885 18.344 1.00 86.94 93 LEU A CA 1
ATOM 757 C C . LEU A 1 93 ? -21.912 3.263 19.805 1.00 86.94 93 LEU A C 1
ATOM 759 O O . LEU A 1 93 ? -22.837 3.369 20.604 1.00 86.94 93 LEU A O 1
ATOM 763 N N . ILE A 1 94 ? -20.652 3.558 20.134 1.00 87.62 94 ILE A N 1
ATOM 764 C CA . ILE A 1 94 ? -20.244 4.058 21.455 1.00 87.62 94 ILE A CA 1
ATOM 765 C C . ILE A 1 94 ? -21.003 5.338 21.812 1.00 87.62 94 ILE A C 1
ATOM 767 O O . ILE A 1 94 ? -21.510 5.444 22.923 1.00 87.62 94 ILE A O 1
ATOM 771 N N . LYS A 1 95 ? -21.131 6.290 20.876 1.00 86.06 95 LYS A N 1
ATOM 772 C CA . LYS A 1 95 ? -21.893 7.533 21.096 1.00 86.06 95 LYS A CA 1
ATOM 773 C C . LYS A 1 95 ? -23.381 7.286 21.354 1.00 86.06 95 LYS A C 1
ATOM 775 O O . LYS A 1 95 ? -23.992 8.075 22.064 1.00 86.06 95 LYS A O 1
ATOM 780 N N . VAL A 1 96 ? -23.972 6.237 20.779 1.00 85.25 96 VAL A N 1
ATOM 781 C CA . VAL A 1 96 ? -25.375 5.869 21.037 1.00 85.25 96 VAL A CA 1
ATOM 782 C C . VAL A 1 96 ? -25.519 5.238 22.420 1.00 85.25 96 VAL A C 1
ATOM 784 O O . VAL A 1 96 ? -26.364 5.675 23.192 1.00 85.25 96 VAL A O 1
ATOM 787 N N . ILE A 1 97 ? -24.668 4.268 22.765 1.00 83.19 97 ILE A N 1
ATOM 788 C CA . ILE A 1 97 ? -24.742 3.579 24.062 1.00 83.19 97 ILE A CA 1
ATOM 789 C C . ILE A 1 97 ? -24.424 4.545 25.208 1.00 83.19 97 ILE A C 1
ATOM 791 O O . ILE A 1 97 ? -25.132 4.553 26.207 1.00 83.19 97 ILE A O 1
ATOM 795 N N . ALA A 1 98 ? -23.425 5.417 25.045 1.00 82.19 98 ALA A N 1
ATOM 796 C CA . ALA A 1 98 ? -23.024 6.387 26.066 1.00 82.19 98 ALA A CA 1
ATOM 797 C C . ALA A 1 98 ? -24.118 7.411 26.428 1.00 82.19 98 ALA A C 1
ATOM 799 O O . ALA A 1 98 ? -24.001 8.073 27.454 1.00 82.19 98 ALA A O 1
ATOM 800 N N . LYS A 1 99 ? -25.171 7.557 25.607 1.00 79.50 99 LYS A N 1
ATOM 801 C CA . LYS A 1 99 ? -26.345 8.380 25.947 1.00 79.50 99 LYS A CA 1
ATOM 802 C C . LYS A 1 99 ? -27.295 7.692 26.926 1.00 79.50 99 LYS A C 1
ATOM 804 O O . LYS A 1 99 ? -27.991 8.388 27.655 1.00 79.50 99 LYS A O 1
ATOM 809 N N . ASN A 1 100 ? -27.327 6.361 26.923 1.00 72.88 100 ASN A N 1
ATOM 810 C CA . ASN A 1 100 ? -28.297 5.567 27.677 1.00 72.88 100 ASN A CA 1
ATOM 811 C C . ASN A 1 100 ? -27.655 4.840 28.871 1.00 72.88 100 ASN A C 1
ATOM 813 O O . ASN A 1 100 ? -28.327 4.622 29.873 1.00 72.88 100 ASN A O 1
ATOM 817 N N . THR A 1 101 ? -26.359 4.512 28.787 1.00 72.31 101 THR A N 1
ATOM 818 C CA . THR A 1 101 ? -25.644 3.697 29.779 1.00 72.31 101 THR A CA 1
ATOM 819 C C . THR A 1 101 ? -24.202 4.175 29.959 1.00 72.31 101 THR A C 1
ATOM 821 O O . THR A 1 101 ? -23.535 4.601 29.012 1.00 72.31 101 THR A O 1
ATOM 824 N N . THR A 1 102 ? -23.673 4.058 31.179 1.00 74.12 102 THR A N 1
ATOM 825 C CA . THR A 1 102 ? -22.265 4.340 31.482 1.00 74.12 102 THR A CA 1
ATOM 826 C C . THR A 1 102 ? -21.360 3.286 30.840 1.00 74.12 102 THR A C 1
ATOM 828 O O . THR A 1 102 ? -21.393 2.108 31.196 1.00 74.12 102 THR A O 1
ATOM 831 N N . LEU A 1 103 ? -20.532 3.703 29.881 1.00 75.00 103 LEU A N 1
ATOM 832 C CA . LEU A 1 103 ? -19.612 2.813 29.175 1.00 75.00 103 LEU A CA 1
ATOM 833 C C . LEU A 1 103 ? -18.282 2.663 29.935 1.00 75.00 103 LEU A C 1
ATOM 835 O O . LEU A 1 103 ? -17.801 3.608 30.558 1.00 75.00 103 LEU A O 1
ATOM 839 N N . ALA A 1 104 ? -17.655 1.486 29.845 1.00 76.31 104 ALA A N 1
ATOM 840 C CA . ALA A 1 104 ? -16.355 1.233 30.469 1.00 76.31 104 ALA A CA 1
ATOM 841 C C . ALA A 1 104 ? -15.270 2.200 29.959 1.00 76.31 104 ALA A C 1
ATOM 843 O O . ALA A 1 104 ? -15.226 2.520 28.767 1.00 76.31 104 ALA A O 1
ATOM 844 N N . GLU A 1 105 ? -14.333 2.587 30.836 1.00 79.06 105 GLU A N 1
ATOM 845 C CA . GLU A 1 105 ? -13.248 3.529 30.504 1.00 79.06 105 GLU A CA 1
ATOM 846 C C . GLU A 1 105 ? -12.407 3.100 29.299 1.00 79.06 105 GLU A C 1
ATOM 848 O O . GLU A 1 105 ? -11.899 3.940 28.562 1.00 79.06 105 GLU A O 1
ATOM 853 N N . TYR A 1 106 ? -12.341 1.791 29.051 1.00 81.94 106 TYR A N 1
ATOM 854 C CA . TYR A 1 106 ? -11.689 1.186 27.895 1.00 81.94 106 TYR A CA 1
ATOM 855 C C . TYR A 1 106 ? -12.107 1.797 26.546 1.00 81.94 106 TYR A C 1
ATOM 857 O O . TYR A 1 106 ? -11.300 1.853 25.622 1.00 81.94 106 TYR A O 1
ATOM 865 N N . PHE A 1 107 ? -13.355 2.259 26.418 1.00 82.81 107 PHE A N 1
ATOM 866 C CA . PHE A 1 107 ? -13.896 2.802 25.169 1.00 82.81 107 PHE A CA 1
ATOM 867 C C . PHE A 1 107 ?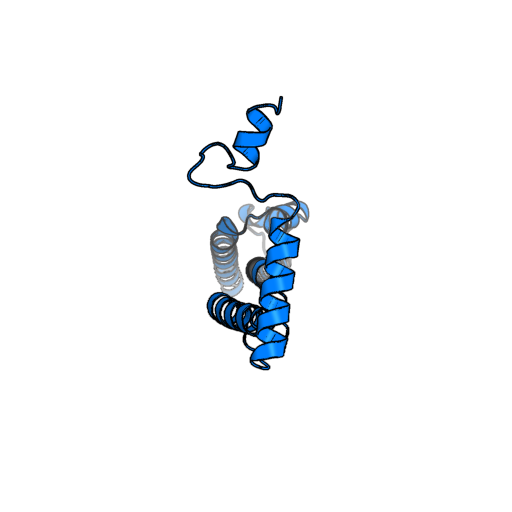 -13.785 4.328 25.052 1.00 82.81 107 PHE A C 1
ATOM 869 O O . PHE A 1 107 ? -14.056 4.864 23.976 1.00 82.81 107 PHE A O 1
ATOM 876 N N . LYS A 1 108 ? -13.350 5.033 26.108 1.00 79.81 108 LYS A N 1
ATOM 877 C CA . LYS A 1 108 ? -13.150 6.495 26.091 1.00 79.81 108 LYS A CA 1
ATOM 878 C C . LYS A 1 108 ? -12.254 6.979 24.937 1.00 79.81 108 LYS A C 1
ATOM 880 O O . LYS A 1 108 ? -12.625 7.974 24.317 1.00 79.81 108 LYS A O 1
ATOM 885 N N . PRO A 1 109 ? -11.161 6.281 24.553 1.00 83.25 109 PRO A N 1
ATOM 886 C CA . PRO A 1 109 ? -10.304 6.732 23.454 1.00 83.25 109 PRO A CA 1
ATOM 887 C C . PRO A 1 109 ? -11.025 6.853 22.104 1.00 83.25 109 PRO A C 1
ATOM 889 O O . PRO A 1 109 ? -10.639 7.665 21.276 1.00 83.25 109 PRO A O 1
ATOM 892 N N . TYR A 1 110 ? -12.115 6.114 21.868 1.00 82.12 110 TYR A N 1
ATOM 893 C CA . TYR A 1 110 ? -12.875 6.210 20.612 1.00 82.12 110 TYR A CA 1
ATOM 894 C C . TYR A 1 110 ? -13.640 7.532 20.434 1.00 82.12 110 TYR A C 1
ATOM 896 O O . TYR A 1 110 ? -14.173 7.783 19.347 1.00 82.12 110 TYR A O 1
ATOM 904 N N . GLN A 1 111 ? -13.732 8.341 21.491 1.00 76.50 111 GLN A N 1
ATOM 905 C CA . GLN A 1 111 ? -14.344 9.669 21.468 1.00 76.50 111 GLN A CA 1
ATOM 906 C C . GLN A 1 111 ? -13.328 10.782 21.165 1.00 76.50 111 GLN A C 1
ATOM 908 O O . GLN A 1 111 ? -13.746 11.900 20.884 1.00 76.50 111 GLN A O 1
ATOM 913 N N . ASP A 1 112 ? -12.028 10.472 21.182 1.00 81.94 112 ASP A N 1
ATOM 914 C CA . ASP A 1 112 ? -10.944 11.412 20.901 1.00 81.94 112 ASP A CA 1
ATOM 915 C C . ASP A 1 112 ? -10.548 11.379 19.411 1.00 81.94 112 ASP A C 1
ATOM 917 O O . ASP A 1 112 ? -10.258 10.321 18.837 1.00 81.94 112 ASP A O 1
ATOM 921 N N . GLU A 1 113 ? -10.518 12.551 18.773 1.00 75.19 113 GLU A N 1
ATOM 922 C CA . GLU A 1 113 ? -10.060 12.719 17.388 1.00 75.19 113 GLU A CA 1
ATOM 923 C C . GLU A 1 113 ? -8.560 12.430 17.227 1.00 75.19 113 GLU A C 1
ATOM 925 O O . GLU A 1 113 ? -8.126 11.951 16.177 1.00 75.19 113 GLU A O 1
ATOM 930 N N . SER A 1 114 ? -7.760 12.636 18.276 1.00 78.00 114 SER A N 1
ATOM 931 C CA . SER A 1 114 ? -6.339 12.282 18.280 1.00 78.00 114 SER A CA 1
ATOM 932 C C . SER A 1 114 ? -6.146 10.768 18.133 1.00 78.00 114 SER A C 1
ATOM 934 O O . SER A 1 114 ? -5.372 10.301 17.293 1.00 78.00 114 SER A O 1
ATOM 936 N N . HIS A 1 115 ? -6.947 9.979 18.857 1.00 81.12 115 HIS A N 1
ATOM 937 C CA . HIS A 1 115 ? -6.919 8.518 18.770 1.00 81.12 115 HIS A CA 1
ATOM 938 C C . HIS A 1 115 ? -7.383 8.005 17.397 1.00 81.12 115 HIS A C 1
ATOM 940 O O . HIS A 1 115 ? -6.857 7.003 16.901 1.00 81.12 115 HIS A O 1
ATOM 946 N N . TYR A 1 116 ? -8.323 8.699 16.742 1.00 78.31 116 TYR A N 1
ATOM 947 C CA . TYR A 1 116 ? -8.698 8.409 15.354 1.00 78.31 116 TYR A CA 1
ATOM 948 C C . TYR A 1 116 ? -7.504 8.582 14.411 1.00 78.31 116 TYR A C 1
ATOM 950 O O . TYR A 1 116 ? -7.171 7.665 13.657 1.00 78.31 116 TYR A O 1
ATOM 958 N N . ASN A 1 117 ? -6.811 9.717 14.500 1.00 78.06 117 ASN A N 1
ATOM 959 C CA . ASN A 1 117 ? -5.672 10.014 13.634 1.00 78.06 117 ASN A CA 1
ATOM 960 C C . ASN A 1 117 ? -4.506 9.037 13.842 1.00 78.06 117 ASN A C 1
ATOM 962 O O . ASN A 1 117 ? -3.896 8.579 12.872 1.00 78.06 117 ASN A O 1
ATOM 966 N N . ASP A 1 118 ? -4.250 8.633 15.084 1.00 76.88 118 ASP A N 1
ATOM 967 C CA . ASP A 1 118 ? -3.238 7.623 15.407 1.00 76.88 118 ASP A CA 1
ATOM 968 C C . ASP A 1 118 ? -3.620 6.215 14.933 1.00 76.88 118 ASP A C 1
ATOM 970 O O . ASP A 1 118 ? -2.773 5.416 14.513 1.00 76.88 118 ASP A O 1
ATOM 974 N N . THR A 1 119 ? -4.911 5.889 14.978 1.00 76.44 119 THR A N 1
ATOM 975 C CA . THR A 1 119 ? -5.413 4.570 14.583 1.00 76.44 119 THR A CA 1
ATOM 976 C C . THR A 1 119 ? -5.524 4.426 13.070 1.00 76.44 119 THR A C 1
ATOM 978 O O . THR A 1 119 ? -5.270 3.337 12.552 1.00 76.44 119 THR A O 1
ATOM 981 N N . ILE A 1 120 ? -5.856 5.494 12.348 1.00 77.56 120 ILE A N 1
ATOM 982 C CA . ILE A 1 120 ? -6.027 5.475 10.894 1.00 77.56 120 ILE A CA 1
ATOM 983 C C . ILE A 1 120 ? -4.735 5.940 10.212 1.00 77.56 120 ILE A C 1
ATOM 985 O O . ILE A 1 120 ? -4.020 5.124 9.634 1.00 77.56 120 ILE A O 1
ATOM 989 N N . TYR A 1 121 ? -4.364 7.213 10.339 1.00 67.69 121 TYR A N 1
ATOM 990 C CA . TYR A 1 121 ? -3.316 7.827 9.516 1.00 67.69 121 TYR A CA 1
ATOM 991 C C . TYR A 1 121 ? -1.880 7.471 9.915 1.00 67.69 121 TYR A C 1
ATOM 993 O O . TYR A 1 121 ? -1.007 7.431 9.051 1.00 67.69 121 TYR A O 1
ATOM 1001 N N . ARG A 1 122 ? -1.609 7.169 11.192 1.00 70.56 122 ARG A N 1
ATOM 1002 C CA . ARG A 1 122 ? -0.255 6.773 11.646 1.00 70.56 122 ARG A CA 1
ATOM 1003 C C . ARG A 1 122 ? 0.000 5.260 11.612 1.00 70.56 122 ARG A C 1
ATOM 1005 O O . ARG A 1 122 ? 1.047 4.789 12.058 1.00 70.56 122 ARG A O 1
ATOM 1012 N N . SER A 1 123 ? -0.937 4.476 11.079 1.00 69.75 123 SER A N 1
ATOM 1013 C CA . SER A 1 123 ? -0.824 3.016 10.995 1.00 69.75 123 SER A CA 1
ATOM 1014 C C . SER A 1 123 ? 0.055 2.551 9.840 1.00 69.75 123 SER A C 1
ATOM 1016 O O . SER A 1 123 ? -0.145 2.937 8.692 1.00 69.75 123 SER A O 1
ATOM 1018 N N . ARG A 1 124 ? 0.987 1.633 10.121 1.00 71.56 124 ARG A N 1
ATOM 1019 C CA . ARG A 1 124 ? 1.757 0.928 9.085 1.00 71.56 124 ARG A CA 1
ATOM 1020 C C . ARG A 1 124 ? 0.915 -0.196 8.464 1.00 71.56 124 ARG A C 1
ATOM 1022 O O . ARG A 1 124 ? 0.147 -0.851 9.168 1.00 71.56 124 ARG A O 1
ATOM 1029 N N . ASP A 1 125 ? 1.113 -0.489 7.173 1.00 69.75 125 ASP A N 1
ATOM 1030 C CA . ASP A 1 125 ? 0.349 -1.527 6.439 1.00 69.75 125 ASP A CA 1
ATOM 1031 C C . ASP A 1 125 ? 0.442 -2.929 7.079 1.00 69.75 125 ASP A C 1
ATOM 1033 O O . ASP A 1 125 ? -0.510 -3.710 7.043 1.00 69.75 125 ASP A O 1
ATOM 1037 N N . LYS A 1 126 ? 1.560 -3.235 7.752 1.00 72.50 126 LYS A N 1
ATOM 1038 C CA . LYS A 1 126 ? 1.748 -4.506 8.476 1.00 72.50 126 LYS A CA 1
ATOM 1039 C C . LYS A 1 126 ? 0.810 -4.659 9.683 1.00 72.50 126 LYS A C 1
ATOM 1041 O O . LYS A 1 126 ? 0.392 -5.775 9.983 1.00 72.50 126 LYS A O 1
ATOM 1046 N N . ASP A 1 127 ? 0.425 -3.557 10.323 1.00 78.50 127 ASP A N 1
ATOM 1047 C CA . ASP A 1 127 ? -0.351 -3.566 11.572 1.00 78.50 127 ASP A CA 1
ATOM 1048 C C . ASP A 1 127 ? -1.862 -3.428 11.335 1.00 78.50 127 ASP A C 1
ATOM 1050 O O . ASP A 1 127 ? -2.675 -3.695 12.225 1.00 78.50 127 ASP A O 1
ATOM 1054 N N . LEU A 1 128 ? -2.255 -3.044 10.118 1.00 81.00 128 LEU A N 1
ATOM 1055 C CA . LEU A 1 128 ? -3.636 -2.744 9.741 1.00 81.00 128 LEU A CA 1
ATOM 1056 C C . LEU A 1 128 ? -4.588 -3.922 9.972 1.00 81.00 128 LEU A C 1
ATOM 1058 O O . LEU A 1 128 ? -5.658 -3.741 10.545 1.00 81.00 128 LEU A O 1
ATOM 1062 N N . ASN A 1 129 ? -4.191 -5.148 9.622 1.00 83.12 129 ASN A N 1
ATOM 1063 C CA . ASN A 1 129 ? -5.026 -6.334 9.852 1.00 83.12 129 ASN A CA 1
ATOM 1064 C C . ASN A 1 129 ? -5.250 -6.617 11.345 1.00 83.12 129 ASN A C 1
ATOM 1066 O O . ASN A 1 129 ? -6.345 -7.015 11.750 1.00 83.12 129 ASN A O 1
ATOM 1070 N N . THR A 1 130 ? -4.227 -6.408 12.172 1.00 86.31 130 THR A N 1
ATOM 1071 C CA . THR A 1 130 ? -4.310 -6.600 13.624 1.00 86.31 130 THR A CA 1
ATOM 1072 C C . THR A 1 130 ? -5.228 -5.553 14.247 1.00 86.31 130 THR A C 1
ATOM 1074 O O . THR A 1 130 ? -6.088 -5.898 15.060 1.00 86.31 130 THR A O 1
ATOM 1077 N N . LYS A 1 131 ? -5.120 -4.293 13.803 1.00 85.44 131 LYS A N 1
ATOM 1078 C CA . LYS A 1 131 ? -6.018 -3.208 14.220 1.00 85.44 131 LYS A CA 1
ATOM 1079 C C . LYS A 1 131 ? -7.462 -3.469 13.789 1.00 85.44 131 LYS A C 1
ATOM 1081 O O . LYS A 1 131 ? -8.347 -3.396 14.633 1.00 85.44 131 LYS A O 1
ATOM 1086 N N . ILE A 1 132 ? -7.702 -3.883 12.540 1.00 87.44 132 ILE A N 1
ATOM 1087 C CA . ILE A 1 132 ? -9.043 -4.259 12.052 1.00 87.44 132 ILE A CA 1
ATOM 1088 C C . ILE A 1 132 ? -9.659 -5.343 12.946 1.00 87.44 132 ILE A C 1
ATOM 1090 O O . ILE A 1 132 ? -10.792 -5.196 13.400 1.00 87.44 132 ILE A O 1
ATOM 1094 N N . LYS A 1 133 ? -8.908 -6.409 13.259 1.00 89.38 133 LYS A N 1
ATOM 1095 C CA . LYS A 1 133 ? -9.381 -7.477 14.156 1.00 89.38 133 LYS A CA 1
ATOM 1096 C C . LYS A 1 133 ? -9.697 -6.964 15.561 1.00 89.38 133 LYS A C 1
ATOM 1098 O O . LYS A 1 133 ? -10.672 -7.418 16.154 1.00 89.38 133 LYS A O 1
ATOM 1103 N N . LYS A 1 134 ? -8.889 -6.046 16.099 1.00 89.44 134 LYS A N 1
ATOM 1104 C CA . LYS A 1 134 ? -9.120 -5.445 17.419 1.00 89.44 134 LYS A CA 1
ATOM 1105 C C . LYS A 1 134 ? -10.418 -4.634 17.436 1.00 89.44 134 LYS A C 1
ATOM 1107 O O . LYS A 1 134 ? -11.283 -4.922 18.253 1.00 89.44 134 LYS A O 1
ATOM 1112 N N . VAL A 1 135 ? -10.591 -3.709 16.491 1.00 89.62 135 VAL A N 1
ATOM 1113 C CA . VAL A 1 135 ? -11.790 -2.857 16.426 1.00 89.62 135 VAL A CA 1
ATOM 1114 C C . VAL A 1 135 ? -13.052 -3.690 16.154 1.00 89.62 135 VAL A C 1
ATOM 1116 O O . VAL A 1 135 ? -14.105 -3.418 16.720 1.00 89.62 135 VAL A O 1
ATOM 1119 N N . LEU A 1 136 ? -12.956 -4.768 15.365 1.00 90.69 136 LEU A N 1
ATOM 1120 C CA . LEU A 1 136 ? -14.064 -5.718 15.194 1.00 90.69 136 LEU A CA 1
ATOM 1121 C C . LEU A 1 136 ? -14.446 -6.417 16.505 1.00 90.69 136 LEU A C 1
ATOM 1123 O O . LEU A 1 136 ? -15.632 -6.519 16.810 1.00 90.69 136 LEU A O 1
ATOM 1127 N N . LYS A 1 137 ? -13.467 -6.883 17.292 1.00 91.00 137 LYS A N 1
ATOM 1128 C CA . LYS A 1 137 ? -13.731 -7.483 18.612 1.00 91.00 137 LYS A CA 1
ATOM 1129 C C . LYS A 1 137 ? -14.399 -6.483 19.555 1.00 91.00 137 LYS A C 1
ATOM 1131 O O . LYS A 1 137 ? -15.343 -6.852 20.250 1.00 91.00 137 LYS A O 1
ATOM 1136 N N . ASP A 1 138 ? -13.948 -5.233 19.534 1.00 89.12 138 ASP A N 1
ATOM 1137 C CA . ASP A 1 138 ? -14.548 -4.145 20.307 1.00 89.12 138 ASP A CA 1
ATOM 1138 C C . ASP A 1 138 ? -16.006 -3.909 19.886 1.00 89.12 138 ASP A C 1
ATOM 1140 O O . ASP A 1 138 ? -16.889 -3.839 20.740 1.00 89.12 138 ASP A O 1
ATOM 1144 N N . GLY A 1 139 ? -16.285 -3.897 18.578 1.00 88.81 139 GLY A N 1
ATOM 1145 C CA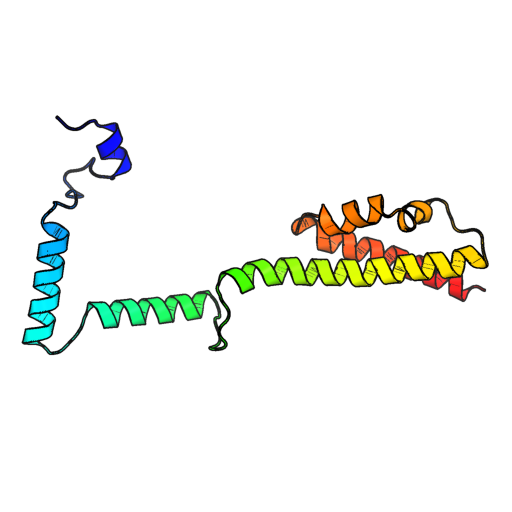 . GLY A 1 139 ? -17.641 -3.806 18.036 1.00 88.81 139 GLY A CA 1
ATOM 1146 C C . GLY A 1 139 ? -18.552 -4.959 18.469 1.00 88.81 139 GLY A C 1
ATOM 1147 O O . GLY A 1 139 ? -19.679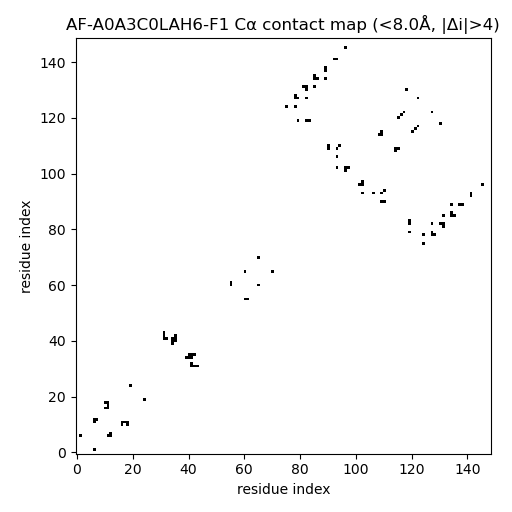 -4.717 18.891 1.00 88.81 139 GLY A O 1
ATOM 1148 N N . VAL A 1 140 ? -18.064 -6.204 18.441 1.00 89.88 140 VAL A N 1
ATOM 1149 C CA . VAL A 1 140 ? -18.824 -7.378 18.920 1.00 89.88 140 VAL A CA 1
ATOM 1150 C C . VAL A 1 140 ? -19.115 -7.271 20.418 1.00 89.88 140 VAL A C 1
ATOM 1152 O O . VAL A 1 140 ? -20.232 -7.554 20.856 1.00 89.88 140 VAL A O 1
ATOM 1155 N N . ARG A 1 141 ? -18.139 -6.818 21.213 1.00 87.12 141 ARG A N 1
ATOM 1156 C CA . ARG A 1 141 ? -18.320 -6.602 22.652 1.00 87.12 141 ARG A CA 1
ATOM 1157 C C . ARG A 1 141 ? -19.376 -5.531 22.920 1.00 87.12 141 ARG A C 1
ATOM 1159 O O . ARG A 1 141 ? -20.261 -5.758 23.738 1.00 87.12 141 ARG A O 1
ATOM 1166 N N . LEU A 1 142 ? -19.340 -4.413 22.199 1.00 86.88 142 LEU A N 1
ATOM 1167 C CA . LEU A 1 142 ? -20.347 -3.353 22.309 1.00 86.88 142 LEU A CA 1
ATOM 1168 C C . LEU A 1 142 ? -21.736 -3.824 21.882 1.00 86.88 142 LEU A C 1
ATOM 1170 O O . LEU A 1 142 ? -22.708 -3.540 22.572 1.00 86.88 142 LEU A O 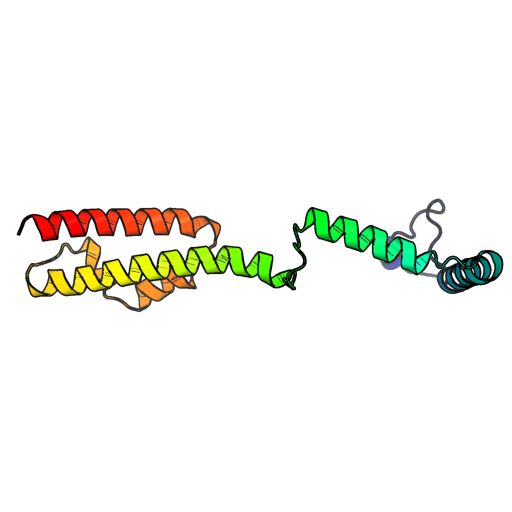1
ATOM 1174 N N . TYR A 1 143 ? -21.828 -4.597 20.800 1.00 86.12 143 TYR A N 1
ATOM 1175 C CA . TYR A 1 143 ? -23.088 -5.190 20.357 1.00 86.12 143 TYR A CA 1
ATOM 1176 C C . TYR A 1 143 ? -23.698 -6.104 21.431 1.00 86.12 143 TYR A C 1
ATOM 1178 O O . TYR A 1 143 ? -24.899 -6.052 21.677 1.00 86.12 143 TYR A O 1
ATOM 1186 N N . SER A 1 144 ? -22.871 -6.902 22.117 1.00 84.62 144 SER A N 1
ATOM 1187 C CA . SER A 1 144 ? -23.338 -7.764 23.212 1.00 84.62 144 SER A CA 1
ATOM 1188 C C . SER A 1 144 ? -23.826 -6.994 24.443 1.00 84.62 144 SER A C 1
ATOM 1190 O O . SER A 1 144 ? -24.700 -7.488 25.148 1.00 84.62 144 SER A O 1
ATOM 1192 N N . ILE A 1 145 ? -23.274 -5.801 24.692 1.00 81.12 145 ILE A N 1
ATOM 1193 C CA . ILE A 1 145 ? -23.718 -4.905 25.768 1.00 81.12 145 ILE A CA 1
ATOM 1194 C C . ILE A 1 145 ? -25.053 -4.275 25.376 1.00 81.12 145 ILE A C 1
ATOM 1196 O O . ILE A 1 145 ? -26.006 -4.369 26.133 1.00 81.12 145 ILE A O 1
ATOM 1200 N N . TYR A 1 146 ? -25.145 -3.727 24.163 1.00 78.69 146 TYR A N 1
ATOM 1201 C CA . TYR A 1 146 ? -26.356 -3.069 23.675 1.00 78.69 146 TYR A CA 1
ATOM 1202 C C . TYR A 1 146 ? -27.568 -4.004 23.569 1.00 78.69 146 TYR A C 1
ATOM 1204 O O . TYR A 1 146 ? -28.685 -3.567 23.776 1.00 78.69 146 TYR A O 1
ATOM 1212 N N . ARG A 1 147 ? -27.364 -5.286 23.237 1.00 74.31 147 ARG A N 1
ATOM 1213 C CA . ARG A 1 147 ? -28.451 -6.272 23.092 1.00 74.31 147 ARG A CA 1
ATOM 1214 C C . ARG A 1 147 ? -28.950 -6.852 24.427 1.00 74.31 147 ARG A C 1
ATOM 1216 O O . ARG A 1 147 ? -29.916 -7.610 24.427 1.00 74.31 147 ARG A O 1
ATOM 1223 N N . LYS A 1 148 ? -28.237 -6.613 25.532 1.00 58.88 148 LYS A N 1
ATOM 1224 C CA . LYS A 1 148 ? -28.655 -7.070 26.866 1.00 58.88 148 LYS A CA 1
ATOM 1225 C C . LYS A 1 148 ? -29.624 -6.104 27.556 1.00 58.88 148 LYS A C 1
ATOM 1227 O O . LYS A 1 148 ? -30.231 -6.526 28.537 1.00 58.88 148 LYS A O 1
ATOM 1232 N N . ASP A 1 149 ? -29.755 -4.889 27.029 1.00 47.31 149 ASP A N 1
ATOM 1233 C CA . ASP A 1 149 ? -30.843 -3.948 27.314 1.00 47.31 149 ASP A CA 1
ATOM 1234 C C . ASP A 1 149 ? -31.985 -4.147 26.297 1.00 47.31 149 ASP A C 1
ATOM 1236 O O . ASP A 1 149 ? -33.156 -3.915 26.672 1.00 47.31 149 ASP A O 1
#

Radius of gyration: 29.85 Å; Cα contacts (8 Å, |Δi|>4): 63; chains: 1; bounding box: 75×23×77 Å

Sequence (149 aa):
MFDIRYQHALHTTSFKEQPVSKNSLTNFRAAVYRYNQEHGIDLIQEEIESQAKTFSKILKIEGKTIRMDSLMISSSCRKLSRLEIIYSTVSRLIKVIAKNTTLAEYFKPYQDESHYNDTIYRSRDKDLNTKIKKVLKDGVRLYSIYRKD

Foldseek 3Di:
DDDVVVCVVQVVPDPVDHRCDPCNVVVVVVVQVVCCVVPVDRPVVVVVVVVVVVVCVVQVVPPDPDDSVNVVVVVLVVLLVLLLVLLVVLLVLCVVCVVPDPDDPVCVLSPDPVSVCCLRVVDDSVCSVVSSVVSVVSSVVSVVVVVVD